Protein AF-E9G775-F1 (afdb_monomer_lite)

Organism: Daphnia pulex (NCBI:txid6669)

Foldseek 3Di:
DDPVVVVVVVVVVVVVVVVCVVVDDDPVVCCVVVVDPPDDPVVVVVVVVVVVVVVVVCVVVPDDPVVCVVVVNDDPDDPVVVVVVVVVVVVVVVVCVVPDDDPVVCVVVVVDVDDPDDPDDDDPPDPPVPDDVVVVDDPVNVVVVLVVVQCCLVPVDDDDPVCNVVDDGDD

Radius of gyration: 47.71 Å; chains: 1; bounding box: 122×57×95 Å

Structure (mmCIF, N/CA/C/O backbone):
data_AF-E9G775-F1
#
_entry.id   AF-E9G775-F1
#
loop_
_atom_site.group_PDB
_atom_site.id
_atom_site.type_symbol
_atom_site.label_atom_id
_atom_site.label_alt_id
_atom_site.label_comp_id
_atom_site.label_asym_id
_atom_site.label_entity_id
_atom_site.label_seq_id
_atom_site.pdbx_PDB_ins_code
_atom_site.Cartn_x
_atom_site.Cartn_y
_atom_site.Cartn_z
_atom_site.occupancy
_atom_site.B_iso_or_equiv
_atom_site.auth_seq_id
_atom_site.auth_comp_id
_atom_site.auth_asym_id
_atom_site.auth_atom_id
_atom_site.pdbx_PDB_model_num
ATOM 1 N N . MET A 1 1 ? 60.531 -16.502 -46.408 1.00 59.44 1 MET A N 1
ATOM 2 C CA . MET A 1 1 ? 59.309 -17.285 -46.110 1.00 59.44 1 MET A CA 1
ATOM 3 C C . MET A 1 1 ? 59.055 -18.210 -47.283 1.00 59.44 1 MET A C 1
ATOM 5 O O . MET A 1 1 ? 58.922 -17.684 -48.384 1.00 59.44 1 MET A O 1
ATOM 9 N N . SER A 1 2 ? 59.052 -19.533 -47.082 1.00 81.50 2 SER A N 1
ATOM 10 C CA . SER A 1 2 ? 58.754 -20.480 -48.166 1.00 81.50 2 SER A CA 1
ATOM 11 C C . SER A 1 2 ? 57.322 -20.278 -48.679 1.00 81.50 2 SER A C 1
ATOM 13 O O . SER A 1 2 ? 56.457 -19.768 -47.958 1.00 81.50 2 SER A O 1
ATOM 15 N N . GLU A 1 3 ? 57.071 -20.645 -49.935 1.00 81.38 3 GLU A N 1
ATOM 16 C CA . GLU A 1 3 ? 55.724 -20.639 -50.526 1.00 81.38 3 GLU A CA 1
ATOM 17 C C . GLU A 1 3 ? 54.723 -21.440 -49.681 1.00 81.38 3 GLU A C 1
ATOM 19 O O . GLU A 1 3 ? 53.604 -20.987 -49.447 1.00 81.38 3 GLU A O 1
ATOM 24 N N . GLU A 1 4 ? 55.160 -22.566 -49.122 1.00 81.88 4 GLU A N 1
ATOM 25 C CA . GLU A 1 4 ? 54.358 -23.415 -48.237 1.00 81.88 4 GLU A CA 1
ATOM 26 C C . GLU A 1 4 ? 53.947 -22.694 -46.948 1.00 81.88 4 GLU A C 1
ATOM 28 O O . GLU A 1 4 ? 52.790 -22.766 -46.534 1.00 81.88 4 GLU A O 1
ATOM 33 N N . ALA A 1 5 ? 54.852 -21.917 -46.341 1.00 86.06 5 ALA A N 1
ATOM 34 C CA . ALA A 1 5 ? 54.531 -21.118 -45.159 1.00 86.06 5 ALA A CA 1
ATOM 35 C C . ALA A 1 5 ? 53.505 -20.014 -45.476 1.00 86.06 5 ALA A C 1
ATOM 37 O O . ALA A 1 5 ? 52.626 -19.718 -44.663 1.00 86.06 5 ALA A O 1
ATOM 38 N N . ARG A 1 6 ? 53.575 -19.418 -46.675 1.00 87.06 6 ARG A N 1
ATOM 39 C CA . ARG A 1 6 ? 52.584 -18.434 -47.147 1.00 87.06 6 ARG A CA 1
ATOM 40 C C . ARG A 1 6 ? 51.222 -19.077 -47.409 1.00 87.06 6 ARG A C 1
ATOM 42 O O . ARG A 1 6 ? 50.198 -18.473 -47.084 1.00 87.06 6 ARG A O 1
ATOM 49 N N . LEU A 1 7 ? 51.204 -20.284 -47.970 1.00 87.69 7 LEU A N 1
ATOM 50 C CA . LEU A 1 7 ? 49.985 -21.045 -48.232 1.00 87.69 7 LEU A CA 1
ATOM 51 C C . LEU A 1 7 ? 49.311 -21.489 -46.927 1.00 87.69 7 LEU A C 1
ATOM 53 O O . LEU A 1 7 ? 48.121 -21.240 -46.743 1.00 87.69 7 LEU A O 1
ATOM 57 N N . SER A 1 8 ? 50.079 -22.043 -45.987 1.00 89.00 8 SER A N 1
ATOM 58 C CA . SER A 1 8 ? 49.600 -22.438 -44.657 1.00 89.00 8 SER A CA 1
ATOM 59 C C . SER A 1 8 ? 49.006 -21.252 -43.886 1.00 89.00 8 SER A C 1
ATOM 61 O O . SER A 1 8 ? 47.880 -21.326 -43.396 1.00 89.00 8 SER A O 1
ATOM 63 N N . ALA A 1 9 ? 49.678 -20.094 -43.887 1.00 91.06 9 ALA A N 1
ATOM 64 C CA . ALA A 1 9 ? 49.147 -18.878 -43.267 1.00 91.06 9 ALA A CA 1
ATOM 65 C C . ALA A 1 9 ? 47.839 -18.388 -43.920 1.00 91.06 9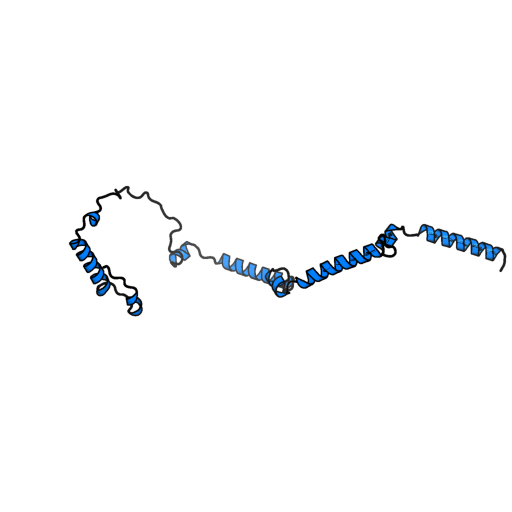 ALA A C 1
ATOM 67 O O . ALA A 1 9 ? 46.960 -17.849 -43.241 1.00 91.06 9 ALA A O 1
ATOM 68 N N . ARG A 1 10 ? 47.689 -18.567 -45.239 1.00 90.94 10 ARG A N 1
ATOM 69 C CA . ARG A 1 10 ? 46.459 -18.220 -45.965 1.00 90.94 10 ARG A CA 1
ATOM 70 C C . ARG A 1 10 ? 45.306 -19.153 -45.589 1.00 90.94 10 ARG A C 1
ATOM 72 O O . ARG A 1 10 ? 44.194 -18.666 -45.392 1.00 90.94 10 ARG A O 1
ATOM 79 N N . ILE A 1 11 ? 45.573 -20.451 -45.460 1.00 91.31 11 ILE A N 1
ATOM 80 C CA . ILE A 1 11 ? 44.590 -21.456 -45.033 1.00 91.31 11 ILE A CA 1
ATOM 81 C C . ILE A 1 11 ? 44.164 -21.192 -43.585 1.00 91.31 11 ILE A C 1
ATOM 83 O O . ILE A 1 11 ? 42.983 -20.977 -43.338 1.00 91.31 11 ILE A O 1
ATOM 87 N N . ALA A 1 12 ? 45.113 -21.028 -42.658 1.00 93.25 12 ALA A N 1
ATOM 88 C CA . ALA A 1 12 ? 44.819 -20.720 -41.256 1.00 93.25 12 ALA A CA 1
ATOM 89 C C . ALA A 1 12 ? 43.983 -19.435 -41.090 1.00 93.25 12 ALA A C 1
ATOM 91 O O . ALA A 1 12 ? 43.072 -19.368 -40.262 1.00 93.25 12 ALA A O 1
ATOM 92 N N . ARG A 1 13 ? 44.246 -18.405 -41.909 1.00 94.06 13 ARG A N 1
ATOM 93 C CA . ARG A 1 13 ? 43.429 -17.181 -41.933 1.00 94.06 13 ARG A CA 1
ATOM 94 C C . ARG A 1 13 ? 42.002 -17.456 -42.413 1.00 94.06 13 ARG A C 1
ATOM 96 O O . ARG A 1 13 ? 41.064 -16.899 -41.843 1.00 94.06 13 ARG A O 1
ATOM 103 N N . LYS A 1 14 ? 41.838 -18.280 -43.451 1.00 96.19 14 LYS A N 1
ATOM 104 C CA . LYS A 1 14 ? 40.529 -18.664 -43.995 1.00 96.19 14 LYS A CA 1
ATOM 105 C C . LYS A 1 14 ? 39.721 -19.460 -42.968 1.00 96.19 14 LYS A C 1
ATOM 107 O O . LYS A 1 14 ? 38.558 -19.133 -42.749 1.00 96.19 14 LYS A O 1
ATOM 112 N N . ASP A 1 15 ? 40.352 -20.411 -42.291 1.00 94.88 15 ASP A N 1
ATOM 113 C CA . ASP A 1 15 ? 39.706 -21.256 -41.283 1.00 94.88 15 ASP A CA 1
ATOM 114 C C . ASP A 1 15 ? 39.311 -20.447 -40.038 1.00 94.88 15 ASP A C 1
ATOM 116 O O . ASP A 1 15 ? 38.184 -20.548 -39.552 1.00 94.88 15 ASP A O 1
ATOM 120 N N . SER A 1 16 ? 40.188 -19.546 -39.572 1.00 95.50 16 SER A N 1
ATOM 121 C CA . SER A 1 16 ? 39.872 -18.625 -38.470 1.00 95.50 16 SER A CA 1
ATOM 122 C C . SER A 1 16 ? 38.707 -17.689 -38.807 1.00 95.50 16 SER A C 1
ATOM 124 O O . SER A 1 16 ? 37.843 -17.437 -37.963 1.00 95.50 16 SER A O 1
ATOM 126 N N . LEU A 1 17 ? 38.656 -17.176 -40.041 1.00 96.00 17 LEU A N 1
ATOM 127 C CA . LEU A 1 17 ? 37.545 -16.344 -40.497 1.00 96.00 17 LEU A CA 1
ATOM 128 C C . LEU A 1 17 ? 36.238 -17.144 -40.563 1.00 96.00 17 LEU A C 1
ATOM 130 O O . LEU A 1 17 ? 35.211 -16.648 -40.105 1.00 96.00 17 LEU A O 1
ATOM 134 N N . ALA A 1 18 ? 36.274 -18.374 -41.083 1.00 96.50 18 ALA A N 1
ATOM 135 C CA . ALA A 1 18 ? 35.104 -19.246 -41.159 1.00 96.50 18 ALA A CA 1
ATOM 136 C C . ALA A 1 18 ? 34.513 -19.522 -39.766 1.00 96.50 18 ALA A C 1
ATOM 138 O O . ALA A 1 18 ? 33.304 -19.384 -39.581 1.00 96.50 18 ALA A O 1
ATOM 139 N N . LEU A 1 19 ? 35.362 -19.797 -38.766 1.00 95.75 19 LEU A N 1
ATOM 140 C CA . LEU A 1 19 ? 34.930 -19.992 -37.379 1.00 95.75 19 LEU A CA 1
ATOM 141 C C . LEU A 1 19 ? 34.255 -18.738 -36.794 1.00 95.75 19 LEU A C 1
ATOM 143 O O . LEU A 1 19 ? 33.208 -18.834 -36.158 1.00 95.75 19 LEU A O 1
ATOM 147 N N . LYS A 1 20 ? 34.818 -17.546 -37.040 1.00 96.06 20 LYS A N 1
ATOM 148 C CA . LYS A 1 20 ? 34.241 -16.271 -36.568 1.00 96.06 20 LYS A CA 1
ATOM 149 C C . LYS A 1 20 ? 32.908 -15.937 -37.232 1.00 96.06 20 LYS A C 1
ATOM 151 O O . LYS A 1 20 ? 32.051 -15.338 -36.593 1.00 96.06 20 LYS A O 1
ATOM 156 N N . LEU A 1 21 ? 32.738 -16.296 -38.503 1.00 95.19 21 LEU A N 1
ATOM 157 C CA . LEU A 1 21 ? 31.477 -16.102 -39.215 1.00 95.19 21 LEU A CA 1
ATOM 158 C C . LEU A 1 21 ? 30.406 -17.093 -38.751 1.00 95.19 21 LEU A C 1
ATOM 160 O O . LEU A 1 21 ? 29.253 -16.696 -38.628 1.00 95.19 21 LEU A O 1
ATOM 164 N N . ALA A 1 22 ? 30.785 -18.338 -38.447 1.00 94.94 22 ALA A N 1
ATOM 165 C CA . ALA A 1 22 ? 29.876 -19.341 -37.892 1.00 94.94 22 ALA A CA 1
ATOM 166 C C . ALA A 1 22 ? 29.357 -18.955 -36.497 1.00 94.94 22 ALA A C 1
ATOM 168 O O . ALA A 1 22 ? 28.202 -19.208 -36.179 1.00 94.94 22 ALA A O 1
ATOM 169 N N . MET A 1 23 ? 30.197 -18.302 -35.690 1.00 94.69 23 MET A N 1
ATOM 170 C CA . MET A 1 23 ? 29.852 -17.824 -34.345 1.00 94.69 23 MET A CA 1
ATOM 171 C C . MET A 1 23 ? 29.367 -16.368 -34.328 1.00 94.69 23 MET A C 1
ATOM 173 O O . MET A 1 23 ? 29.391 -15.717 -33.284 1.00 94.69 23 MET A O 1
ATOM 177 N N . ARG A 1 24 ? 28.986 -15.809 -35.482 1.00 95.19 24 ARG A N 1
ATOM 178 C CA . ARG A 1 24 ? 28.553 -14.415 -35.571 1.00 95.19 24 ARG A CA 1
ATOM 179 C C . ARG A 1 24 ? 27.151 -14.264 -34.958 1.00 95.19 24 ARG A C 1
ATOM 181 O O . ARG A 1 24 ? 26.228 -14.891 -35.471 1.00 95.19 24 ARG A O 1
ATOM 188 N N . PRO A 1 25 ? 26.972 -13.385 -33.953 1.00 95.81 25 PRO A N 1
ATOM 189 C CA . PRO A 1 25 ? 25.655 -13.047 -33.424 1.00 95.81 25 PRO A CA 1
ATOM 190 C C . PRO A 1 25 ? 24.735 -12.499 -34.510 1.00 95.81 25 PRO A C 1
ATOM 192 O O . PRO A 1 25 ? 25.187 -11.780 -35.416 1.00 95.81 25 PRO A O 1
ATOM 195 N N . ASP A 1 26 ? 23.446 -12.795 -34.402 1.00 95.44 26 ASP A N 1
ATOM 196 C CA . ASP A 1 26 ? 22.470 -12.205 -35.304 1.00 95.44 26 ASP A CA 1
ATOM 197 C C . ASP A 1 26 ? 22.274 -10.705 -34.995 1.00 95.44 26 ASP A C 1
ATOM 199 O O . ASP A 1 26 ? 22.731 -10.150 -33.989 1.00 95.44 26 ASP A O 1
ATOM 203 N N . ARG A 1 27 ? 21.627 -9.987 -35.917 1.00 94.44 27 ARG A N 1
ATOM 204 C CA . ARG A 1 27 ? 21.407 -8.545 -35.741 1.00 94.44 27 ARG A CA 1
ATOM 205 C C . ARG A 1 27 ? 20.538 -8.252 -34.511 1.00 94.44 27 ARG A C 1
ATOM 207 O O . ARG A 1 27 ? 20.700 -7.192 -33.911 1.00 94.44 27 ARG A O 1
ATOM 214 N N . GLN A 1 28 ? 19.617 -9.149 -34.176 1.00 95.12 28 GLN A N 1
ATOM 215 C CA . GLN A 1 28 ? 18.659 -8.956 -33.096 1.00 95.12 28 GLN A CA 1
ATOM 216 C C . GLN A 1 28 ? 19.342 -9.082 -31.728 1.00 95.12 28 GLN A C 1
ATOM 218 O O . GLN A 1 28 ? 19.205 -8.193 -30.895 1.00 95.12 28 GLN A O 1
ATOM 223 N N . GLU A 1 29 ? 20.190 -10.086 -31.550 1.00 95.62 29 GLU A N 1
ATOM 224 C CA . GLU A 1 29 ? 21.036 -10.331 -30.384 1.00 95.62 29 GLU A CA 1
ATOM 225 C C . GLU A 1 29 ? 21.994 -9.157 -30.140 1.00 95.62 29 GLU A C 1
ATOM 227 O O . GLU A 1 29 ? 22.212 -8.738 -29.003 1.00 95.62 29 GLU A O 1
ATOM 232 N N . LEU A 1 30 ? 22.536 -8.554 -31.205 1.00 96.31 30 LEU A N 1
ATOM 233 C CA . LEU A 1 30 ? 23.339 -7.333 -31.084 1.00 96.31 30 LEU A CA 1
ATOM 234 C C . LEU A 1 30 ? 22.515 -6.116 -30.635 1.00 96.31 30 LEU A C 1
ATOM 236 O O . LEU A 1 30 ? 23.064 -5.242 -29.961 1.00 96.31 30 LEU A O 1
ATOM 240 N N . ILE A 1 31 ? 21.228 -6.040 -30.991 1.00 95.50 31 ILE A N 1
ATOM 241 C CA . ILE A 1 31 ? 20.317 -4.989 -30.511 1.00 95.50 31 ILE A CA 1
ATOM 242 C C . ILE A 1 31 ? 19.952 -5.209 -29.047 1.00 95.50 31 ILE A C 1
ATOM 244 O O . ILE A 1 31 ? 19.994 -4.268 -28.259 1.00 95.50 31 ILE A O 1
ATOM 248 N N . GLU A 1 32 ? 19.647 -6.444 -28.665 1.00 94.94 32 GLU A N 1
ATOM 249 C CA . GLU A 1 32 ? 19.325 -6.817 -27.285 1.00 94.94 32 GLU A CA 1
ATOM 250 C C . GLU A 1 32 ? 20.507 -6.581 -26.342 1.00 94.94 32 GLU A C 1
ATOM 252 O O . GLU A 1 32 ? 20.330 -6.107 -25.221 1.00 94.94 32 GLU A O 1
ATOM 257 N N . ARG A 1 33 ? 21.732 -6.811 -26.825 1.00 96.25 33 ARG A N 1
ATOM 258 C CA . ARG A 1 33 ? 22.970 -6.458 -26.115 1.00 96.25 33 ARG A CA 1
ATOM 259 C C . ARG A 1 33 ? 23.296 -4.961 -26.128 1.00 96.25 33 ARG A C 1
ATOM 261 O O . ARG A 1 33 ? 24.291 -4.563 -25.530 1.00 96.25 33 ARG A O 1
ATOM 268 N N . GLY A 1 34 ? 22.514 -4.135 -26.823 1.00 92.69 34 GLY A N 1
ATOM 269 C CA . GLY A 1 34 ? 22.725 -2.688 -26.923 1.00 92.69 34 GLY A CA 1
ATOM 270 C C . GLY A 1 34 ? 23.931 -2.267 -27.772 1.00 92.69 34 GLY A C 1
ATOM 271 O O . GLY A 1 34 ? 24.351 -1.113 -27.705 1.00 92.69 34 GLY A O 1
ATOM 272 N N . ILE A 1 35 ? 24.499 -3.176 -28.572 1.00 95.12 35 ILE A N 1
ATOM 273 C CA . ILE A 1 35 ? 25.621 -2.889 -29.481 1.00 95.12 35 ILE A CA 1
ATOM 274 C C . ILE A 1 35 ? 25.104 -2.168 -30.730 1.00 95.12 35 ILE A C 1
ATOM 276 O O . ILE A 1 35 ? 25.695 -1.191 -31.189 1.00 95.12 35 ILE A O 1
ATOM 280 N N . LEU A 1 36 ? 23.980 -2.638 -31.273 1.00 93.62 36 LEU A N 1
ATOM 281 C CA . LEU A 1 36 ? 23.271 -1.988 -32.371 1.00 93.62 36 LEU A CA 1
ATOM 282 C C . LEU A 1 36 ? 21.985 -1.347 -31.851 1.00 93.62 36 LEU A C 1
ATOM 284 O O . LEU A 1 36 ? 21.335 -1.860 -30.951 1.00 93.62 36 LEU A O 1
ATOM 288 N N . HIS A 1 37 ? 21.588 -0.227 -32.444 1.00 92.06 37 HIS A N 1
ATOM 289 C CA . HIS A 1 37 ? 20.318 0.417 -32.124 1.00 92.06 37 HIS A CA 1
ATOM 290 C C . HIS A 1 37 ? 19.373 0.254 -33.309 1.00 92.06 37 HIS A C 1
ATOM 292 O O . HIS A 1 37 ? 19.742 0.540 -34.446 1.00 92.06 37 HIS A O 1
ATOM 298 N N . ALA A 1 38 ? 18.156 -0.226 -33.048 1.00 91.19 38 ALA A N 1
ATOM 299 C CA . ALA A 1 38 ? 17.132 -0.352 -34.085 1.00 91.19 38 ALA A CA 1
ATOM 300 C C . ALA A 1 38 ? 16.547 1.009 -34.497 1.00 91.19 38 ALA A C 1
ATOM 302 O O . ALA A 1 38 ? 16.106 1.166 -35.630 1.00 91.19 38 ALA A O 1
ATOM 303 N N . GLN A 1 39 ? 16.545 1.966 -33.567 1.00 93.00 39 GLN A N 1
ATOM 304 C CA . GLN A 1 39 ? 15.982 3.305 -33.723 1.00 93.00 39 GLN A CA 1
ATOM 305 C C . GLN A 1 39 ? 17.033 4.310 -34.184 1.00 93.00 39 GLN A C 1
ATOM 307 O O . GLN A 1 39 ? 18.224 4.181 -33.885 1.00 93.00 39 GLN A O 1
ATOM 312 N N . THR A 1 40 ? 16.564 5.362 -34.844 1.00 94.69 40 THR A N 1
ATOM 313 C CA . THR A 1 40 ? 17.402 6.503 -35.214 1.00 94.69 40 THR A CA 1
ATOM 314 C C . THR A 1 40 ? 17.837 7.298 -33.980 1.00 94.69 40 THR A C 1
ATOM 316 O O . THR A 1 40 ? 17.236 7.241 -32.905 1.00 94.69 40 THR A O 1
ATOM 319 N N . GLU A 1 41 ? 18.900 8.087 -34.119 1.00 94.25 41 GLU A N 1
ATOM 320 C CA . GLU A 1 41 ? 19.377 8.956 -33.040 1.00 94.25 41 GLU A CA 1
ATOM 321 C C . GLU A 1 41 ? 18.328 9.987 -32.603 1.00 94.25 41 GLU A C 1
ATOM 323 O O . GLU A 1 41 ? 18.131 10.195 -31.405 1.00 94.25 41 GLU A O 1
ATOM 328 N N . ARG A 1 42 ? 17.586 10.555 -33.560 1.00 96.00 42 ARG A N 1
ATOM 329 C CA . ARG A 1 42 ? 16.507 11.509 -33.285 1.00 96.00 42 ARG A CA 1
ATOM 330 C C . ARG A 1 42 ? 15.374 10.881 -32.472 1.00 96.00 42 ARG A C 1
ATOM 332 O O . ARG A 1 42 ? 14.909 11.490 -31.514 1.00 96.00 42 ARG A O 1
ATOM 339 N N . GLU A 1 43 ? 14.948 9.667 -32.816 1.00 95.81 43 GLU A N 1
ATOM 340 C CA . GLU A 1 43 ? 13.915 8.945 -32.059 1.00 95.81 43 GLU A CA 1
ATOM 341 C C . GLU A 1 43 ? 14.368 8.651 -30.629 1.00 95.81 43 GLU A C 1
ATOM 343 O O . GLU A 1 43 ? 13.605 8.872 -29.689 1.00 95.81 43 GLU A O 1
ATOM 348 N N . ARG A 1 44 ? 15.627 8.229 -30.443 1.00 95.19 44 ARG A N 1
ATOM 349 C CA . ARG A 1 44 ? 16.199 8.025 -29.103 1.00 95.19 44 ARG A CA 1
ATOM 350 C C . ARG A 1 44 ? 16.246 9.322 -28.299 1.00 95.19 44 ARG A C 1
ATOM 352 O O . ARG A 1 44 ? 15.961 9.294 -27.103 1.00 95.19 44 ARG A O 1
ATOM 359 N N . HIS A 1 45 ? 16.569 10.452 -28.931 1.00 96.25 45 HIS A N 1
ATOM 360 C CA . HIS A 1 45 ? 16.557 11.758 -28.271 1.00 96.25 45 HIS A CA 1
ATOM 361 C C . HIS A 1 45 ? 15.154 12.126 -27.779 1.00 96.25 45 HIS A C 1
ATOM 363 O O . HIS A 1 45 ? 14.974 12.414 -26.599 1.00 96.25 45 HIS A O 1
ATOM 369 N N . ILE A 1 46 ? 14.145 12.015 -28.647 1.00 97.12 46 ILE A N 1
ATOM 370 C CA . ILE A 1 46 ? 12.744 12.292 -28.296 1.00 97.12 46 ILE A CA 1
ATOM 371 C C . ILE A 1 46 ? 12.270 11.354 -27.175 1.00 97.12 46 ILE A C 1
ATOM 373 O O . ILE A 1 46 ? 11.616 11.780 -26.221 1.00 97.12 46 ILE A O 1
ATOM 377 N N . GLN A 1 47 ? 12.623 10.069 -27.236 1.00 96.56 47 GLN A N 1
ATOM 378 C CA . GLN A 1 47 ? 12.305 9.119 -26.167 1.00 96.56 47 GLN A CA 1
ATOM 379 C C . GLN A 1 47 ? 12.974 9.503 -24.848 1.00 96.56 47 GLN A C 1
ATOM 381 O O . GLN A 1 47 ? 12.337 9.478 -23.798 1.00 96.56 47 GLN A O 1
ATOM 386 N N . ARG A 1 48 ? 14.237 9.924 -24.885 1.00 97.00 48 ARG A N 1
ATOM 387 C CA . ARG A 1 48 ? 14.944 10.395 -23.695 1.00 97.00 48 ARG A 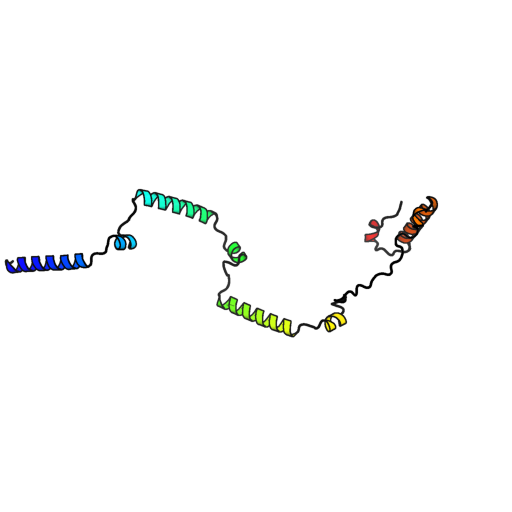CA 1
ATOM 388 C C . ARG A 1 48 ? 14.291 11.643 -23.104 1.00 97.00 48 ARG A C 1
ATOM 390 O O . ARG A 1 48 ? 14.108 11.700 -21.891 1.00 97.00 48 ARG A O 1
ATOM 397 N N . GLU A 1 49 ? 13.904 12.607 -23.933 1.00 98.00 49 GLU A N 1
ATOM 398 C CA . GLU A 1 49 ? 13.212 13.822 -23.492 1.00 98.00 49 GLU A CA 1
ATOM 399 C C . GLU A 1 49 ? 11.839 13.514 -22.892 1.00 98.00 49 GLU A C 1
ATOM 401 O O . GLU A 1 49 ? 11.511 14.003 -21.814 1.00 98.00 49 GLU A O 1
ATOM 406 N N . THR A 1 50 ? 11.050 12.652 -23.536 1.00 98.12 50 THR A N 1
ATOM 407 C CA . THR A 1 50 ? 9.720 12.254 -23.040 1.00 98.12 50 THR A CA 1
ATOM 408 C C . THR A 1 50 ? 9.808 11.487 -21.718 1.00 98.12 50 THR A C 1
ATOM 410 O O . THR A 1 50 ? 9.043 11.765 -20.788 1.00 98.12 50 THR A O 1
ATOM 413 N N . ILE A 1 51 ? 10.773 10.568 -21.585 1.00 98.19 51 ILE A N 1
ATOM 414 C CA . ILE A 1 51 ? 11.065 9.872 -20.325 1.00 98.19 51 ILE A CA 1
ATOM 415 C C . ILE A 1 51 ? 11.521 10.876 -19.261 1.00 98.19 51 ILE A C 1
ATOM 417 O O . ILE A 1 51 ? 11.033 10.818 -18.132 1.00 98.19 51 ILE A O 1
ATOM 421 N N . GLY A 1 52 ? 12.398 11.816 -19.621 1.00 98.38 52 GLY A N 1
ATOM 422 C CA . GLY A 1 52 ? 12.880 12.875 -18.736 1.00 98.38 52 GLY A CA 1
ATOM 423 C C . GLY A 1 52 ? 11.744 13.745 -18.204 1.00 98.38 52 GLY A C 1
ATOM 424 O O . GLY A 1 52 ? 11.584 13.874 -16.994 1.00 98.38 52 GLY A O 1
ATOM 425 N N . ALA A 1 53 ? 10.882 14.252 -19.085 1.00 98.06 53 ALA A N 1
ATOM 426 C CA . ALA A 1 53 ? 9.714 15.044 -18.706 1.00 98.06 53 ALA A CA 1
ATOM 427 C C . ALA A 1 53 ? 8.763 14.266 -17.779 1.00 98.06 53 ALA A C 1
ATOM 429 O O . ALA A 1 53 ? 8.297 14.790 -16.762 1.00 98.06 53 ALA A O 1
ATOM 4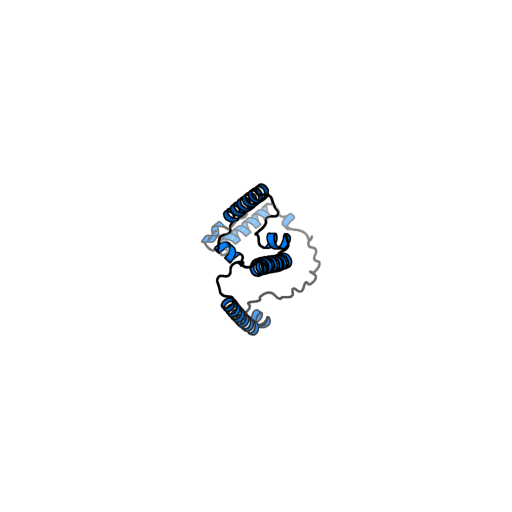30 N N . ARG A 1 54 ? 8.508 12.984 -18.082 1.00 98.38 54 ARG A N 1
ATOM 431 C CA . ARG A 1 54 ? 7.682 12.111 -17.234 1.00 98.38 54 ARG A CA 1
ATOM 432 C C . ARG A 1 54 ? 8.310 11.888 -15.859 1.00 98.38 54 ARG A C 1
ATOM 434 O O . ARG A 1 54 ? 7.586 11.877 -14.862 1.00 98.38 54 ARG A O 1
ATOM 441 N N . LEU A 1 55 ? 9.625 11.692 -15.802 1.00 98.38 55 LEU A N 1
ATOM 442 C CA . LEU A 1 55 ? 10.360 11.507 -14.556 1.00 98.38 55 LEU A CA 1
ATOM 443 C C . LEU A 1 55 ? 10.298 12.770 -13.695 1.00 98.38 55 LEU A C 1
ATOM 445 O O . LEU A 1 55 ? 9.908 12.673 -12.535 1.00 98.38 55 LEU A O 1
ATOM 449 N N . THR A 1 56 ? 10.578 13.943 -14.266 1.00 98.25 56 THR A N 1
ATOM 450 C CA . THR A 1 56 ? 10.503 15.233 -13.563 1.00 98.25 56 THR A CA 1
ATOM 451 C C . THR A 1 56 ? 9.133 15.441 -12.920 1.00 98.25 56 THR A C 1
ATOM 453 O O . THR A 1 56 ? 9.052 15.749 -11.733 1.00 98.25 56 THR A O 1
ATOM 456 N N . ARG A 1 57 ? 8.045 15.162 -13.652 1.00 98.19 57 ARG A N 1
ATOM 457 C CA . ARG A 1 57 ? 6.677 15.235 -13.113 1.00 98.19 57 ARG A CA 1
ATOM 458 C C . ARG A 1 57 ? 6.422 14.244 -11.969 1.00 98.19 57 ARG A C 1
ATOM 460 O O . ARG A 1 57 ? 5.697 14.555 -11.030 1.00 98.19 57 ARG A O 1
ATOM 467 N N . ARG A 1 58 ? 6.960 13.022 -12.046 1.00 98.25 58 ARG A N 1
ATOM 468 C CA . ARG A 1 58 ? 6.808 12.029 -10.964 1.00 98.25 58 ARG A CA 1
ATOM 469 C C . ARG A 1 58 ? 7.598 12.414 -9.721 1.00 98.25 58 ARG A C 1
ATOM 471 O O . ARG A 1 58 ? 7.118 12.183 -8.619 1.00 98.25 58 ARG A O 1
ATOM 478 N N . LEU A 1 59 ? 8.781 12.994 -9.900 1.00 97.88 59 LEU A N 1
ATOM 479 C CA . LEU A 1 59 ? 9.618 13.455 -8.799 1.00 97.88 59 LEU A CA 1
ATOM 480 C C . LEU A 1 59 ? 9.015 14.677 -8.100 1.00 97.88 59 LEU A C 1
ATOM 482 O O . LEU A 1 59 ? 9.074 14.742 -6.878 1.00 97.88 59 LEU A O 1
ATOM 486 N N . SER A 1 60 ? 8.376 15.592 -8.838 1.00 97.62 60 SER A N 1
ATOM 487 C CA . SER A 1 60 ? 7.697 16.752 -8.241 1.00 97.62 60 SER A CA 1
ATOM 488 C C . SER A 1 60 ? 6.473 16.374 -7.403 1.00 97.62 60 SER A C 1
ATOM 490 O O . SER A 1 60 ? 6.093 17.112 -6.506 1.00 97.62 60 SER A O 1
ATOM 492 N N . LEU A 1 61 ? 5.841 15.238 -7.708 1.00 97.19 61 LEU A N 1
ATOM 493 C CA . LEU A 1 61 ? 4.680 14.699 -6.989 1.00 97.19 61 LEU A CA 1
ATOM 494 C C . LEU A 1 61 ? 5.056 13.523 -6.077 1.00 97.19 61 LEU A C 1
ATOM 496 O O . LEU A 1 61 ? 4.195 12.716 -5.729 1.00 97.19 61 LEU A O 1
ATOM 500 N N . ARG A 1 62 ? 6.343 13.359 -5.756 1.00 97.50 62 ARG A N 1
ATOM 501 C CA . ARG A 1 62 ? 6.816 12.220 -4.973 1.00 97.50 62 ARG A CA 1
ATOM 502 C C . ARG A 1 62 ? 6.303 12.340 -3.526 1.00 97.50 62 ARG A C 1
ATOM 504 O O . ARG A 1 62 ? 6.665 13.315 -2.874 1.00 97.50 62 ARG A O 1
ATOM 511 N N . PRO A 1 63 ? 5.526 11.360 -3.020 1.00 97.75 63 PRO A N 1
ATOM 512 C CA . PRO A 1 63 ? 5.063 11.353 -1.633 1.00 97.75 63 PRO A CA 1
ATOM 513 C C . PRO A 1 63 ? 6.223 11.350 -0.640 1.00 97.75 63 PRO A C 1
ATOM 515 O O . PRO A 1 63 ? 7.307 10.829 -0.946 1.00 97.75 63 PRO A O 1
ATOM 518 N N . THR A 1 64 ? 5.985 11.893 0.551 1.00 97.25 64 THR A N 1
ATOM 519 C CA . THR A 1 64 ? 6.969 11.838 1.636 1.00 97.25 64 THR A CA 1
ATOM 520 C C . THR A 1 64 ? 7.055 10.427 2.217 1.00 97.25 64 THR A C 1
ATOM 522 O O . THR A 1 64 ? 6.204 9.566 1.980 1.00 97.25 64 THR A O 1
ATOM 525 N N . GLN A 1 65 ? 8.119 10.163 2.973 1.00 96.19 65 GLN A N 1
ATOM 526 C CA . GLN A 1 65 ? 8.275 8.883 3.655 1.00 96.19 65 GLN A CA 1
ATOM 527 C C . GLN A 1 65 ? 7.126 8.633 4.645 1.00 96.19 65 GLN A C 1
ATOM 529 O O . GLN A 1 65 ? 6.552 7.548 4.647 1.00 96.19 65 GLN A O 1
ATOM 534 N N . GLU A 1 66 ? 6.766 9.649 5.428 1.00 96.06 66 GLU A N 1
ATOM 535 C CA . GLU A 1 66 ? 5.712 9.578 6.445 1.00 96.06 66 GLU A CA 1
ATOM 536 C C . GLU A 1 66 ? 4.345 9.264 5.819 1.00 96.06 66 GLU A C 1
ATOM 538 O O . GLU A 1 66 ? 3.657 8.353 6.270 1.00 96.06 66 GLU A O 1
ATOM 543 N N . GLU A 1 67 ? 3.999 9.902 4.695 1.00 96.81 67 GLU A N 1
ATOM 544 C CA . GLU A 1 67 ? 2.762 9.609 3.954 1.00 96.81 67 GLU A CA 1
ATOM 545 C C . GLU A 1 67 ? 2.689 8.147 3.476 1.00 96.81 67 GLU A C 1
ATOM 547 O O . GLU A 1 67 ? 1.613 7.541 3.428 1.00 96.81 67 GLU A O 1
ATOM 552 N N . LEU A 1 68 ? 3.826 7.558 3.090 1.00 97.62 68 LEU A N 1
ATOM 553 C CA . LEU A 1 68 ? 3.891 6.151 2.688 1.00 97.62 68 LEU A CA 1
ATOM 554 C C . LEU A 1 68 ? 3.778 5.202 3.887 1.00 97.62 68 LEU A C 1
ATOM 556 O O . LEU A 1 68 ? 3.217 4.113 3.733 1.00 97.62 68 LEU A O 1
ATOM 560 N N . GLU A 1 69 ? 4.285 5.599 5.055 1.00 95.38 69 GLU A N 1
ATOM 561 C CA . GLU A 1 69 ? 4.132 4.860 6.313 1.00 95.38 69 GLU A CA 1
ATOM 562 C C . GLU A 1 69 ? 2.670 4.875 6.786 1.00 95.38 69 GLU A C 1
ATOM 564 O O . GLU A 1 69 ? 2.117 3.820 7.100 1.00 95.38 69 GLU A O 1
ATOM 569 N N . GLU A 1 70 ? 1.999 6.029 6.736 1.00 95.88 70 GLU A N 1
ATOM 570 C CA . GLU A 1 70 ? 0.573 6.172 7.074 1.00 95.88 70 GLU A CA 1
ATOM 571 C C . GLU A 1 70 ? -0.332 5.341 6.158 1.00 95.88 70 GLU A C 1
ATOM 573 O O . GLU A 1 70 ? -1.299 4.719 6.604 1.00 95.88 70 GLU A O 1
ATOM 578 N N . ARG A 1 71 ? 0.011 5.268 4.867 1.00 97.00 71 ARG A N 1
ATOM 579 C CA . ARG A 1 71 ? -0.678 4.409 3.890 1.00 97.00 71 ARG A CA 1
ATOM 580 C C . ARG A 1 71 ? -0.298 2.936 3.997 1.00 97.00 71 ARG A C 1
ATOM 582 O O . ARG A 1 71 ? -0.793 2.133 3.207 1.00 97.00 71 ARG A O 1
ATOM 589 N N . ASN A 1 72 ? 0.557 2.570 4.954 1.00 93.50 72 ASN A N 1
ATOM 590 C CA . ASN A 1 72 ? 0.998 1.201 5.204 1.00 93.50 72 ASN A CA 1
ATOM 591 C C . ASN A 1 72 ? 1.734 0.570 4.001 1.00 93.50 72 ASN A C 1
ATOM 593 O O . ASN A 1 72 ? 1.728 -0.650 3.829 1.00 93.50 72 ASN A O 1
ATOM 597 N N . ILE A 1 73 ? 2.351 1.406 3.154 1.00 95.50 73 ILE A N 1
ATOM 598 C CA . ILE A 1 73 ? 3.167 0.990 2.003 1.00 95.50 73 ILE A CA 1
ATOM 599 C C . ILE A 1 7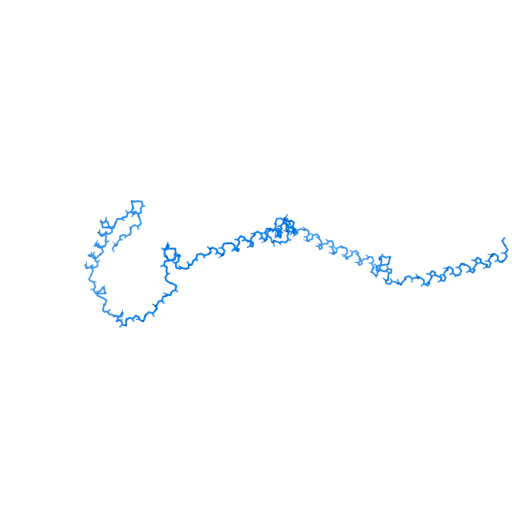3 ? 4.607 0.767 2.460 1.00 95.50 73 ILE A C 1
ATOM 601 O O . ILE A 1 73 ? 5.203 -0.264 2.151 1.00 95.50 73 ILE A O 1
ATOM 605 N N . LEU A 1 74 ? 5.162 1.730 3.198 1.00 95.12 74 LEU A N 1
ATOM 606 C CA . LEU A 1 74 ? 6.476 1.601 3.815 1.00 95.12 74 LEU A CA 1
ATOM 607 C C . LEU A 1 74 ? 6.309 1.124 5.258 1.00 95.12 74 LEU A C 1
ATOM 609 O O . LEU A 1 74 ? 5.527 1.689 6.018 1.00 95.12 74 LEU A O 1
ATOM 613 N N . LYS A 1 75 ? 7.035 0.071 5.636 1.00 92.75 75 LYS A N 1
ATOM 614 C CA . LYS A 1 75 ? 7.028 -0.458 7.004 1.00 92.75 75 LYS A CA 1
ATOM 615 C C . LYS A 1 75 ? 8.246 0.050 7.761 1.00 92.75 75 LYS A C 1
ATOM 617 O O . LYS A 1 75 ? 9.346 0.048 7.217 1.00 92.75 75 LYS A O 1
ATOM 622 N N . ARG A 1 76 ? 8.045 0.461 9.017 1.00 89.44 76 ARG A N 1
ATOM 623 C CA . ARG A 1 76 ? 9.123 0.942 9.902 1.00 89.44 76 ARG A CA 1
ATOM 624 C C . ARG A 1 76 ? 9.918 -0.203 10.526 1.00 89.44 76 ARG A C 1
ATOM 626 O O . ARG A 1 76 ? 11.085 -0.032 10.857 1.00 89.44 76 ARG A O 1
ATOM 633 N N . THR A 1 77 ? 9.271 -1.347 10.713 1.00 91.62 77 THR A N 1
ATOM 634 C CA . THR A 1 77 ? 9.803 -2.512 11.420 1.00 91.62 77 THR A CA 1
ATOM 635 C C . THR A 1 77 ? 10.238 -3.599 10.449 1.00 91.62 77 THR A C 1
ATOM 637 O O . THR A 1 77 ? 9.774 -3.681 9.308 1.00 91.62 77 THR A O 1
ATOM 640 N N . SER A 1 78 ? 11.151 -4.455 10.905 1.00 93.06 78 SER A N 1
ATOM 641 C CA . SER A 1 78 ? 11.573 -5.613 10.123 1.00 93.06 78 SER A CA 1
ATOM 642 C C . SER A 1 78 ? 10.438 -6.647 10.009 1.00 93.06 78 SER A C 1
ATOM 644 O O . SER A 1 78 ? 9.610 -6.767 10.918 1.00 93.06 78 SER A O 1
ATOM 646 N N . PRO A 1 79 ? 10.414 -7.481 8.950 1.00 92.56 79 PRO A N 1
ATOM 647 C CA . PRO A 1 79 ? 9.404 -8.535 8.811 1.00 92.56 79 PRO A CA 1
ATOM 648 C C . PRO A 1 79 ? 9.362 -9.516 9.997 1.00 92.56 79 PRO A C 1
ATOM 650 O O . PRO A 1 79 ? 8.313 -10.081 10.311 1.00 92.56 79 PRO A O 1
ATOM 653 N N . ALA A 1 80 ? 10.499 -9.723 10.670 1.00 93.56 80 ALA A N 1
ATOM 654 C CA . ALA A 1 80 ? 10.589 -10.574 11.854 1.00 93.56 80 ALA A CA 1
ATOM 655 C C . ALA A 1 80 ? 9.884 -9.949 13.070 1.00 93.56 80 ALA A C 1
ATOM 657 O O . ALA A 1 80 ? 9.148 -10.639 13.779 1.00 93.56 80 ALA A O 1
ATOM 658 N N . GLU A 1 81 ? 10.061 -8.645 13.288 1.00 93.75 81 GLU A N 1
ATOM 659 C CA . GLU A 1 81 ? 9.395 -7.906 14.365 1.00 93.75 81 GLU A CA 1
ATOM 660 C C . GLU A 1 81 ? 7.887 -7.801 14.129 1.00 93.75 81 GLU A C 1
ATOM 662 O O . GLU A 1 81 ? 7.121 -8.054 15.057 1.00 93.75 81 GLU A O 1
ATOM 667 N N . GLU A 1 82 ? 7.443 -7.531 12.893 1.00 92.44 82 GLU A N 1
ATOM 668 C CA . GLU A 1 82 ? 6.009 -7.526 12.553 1.00 92.44 82 GLU A CA 1
ATOM 669 C C . GLU A 1 82 ? 5.352 -8.877 12.875 1.00 92.44 82 GLU A C 1
ATOM 671 O O . GLU A 1 82 ? 4.238 -8.934 13.406 1.00 92.44 82 GLU A O 1
ATOM 676 N N . LYS A 1 83 ? 6.042 -9.988 12.580 1.00 94.25 83 LYS A N 1
ATOM 677 C CA . LYS A 1 83 ? 5.542 -11.331 12.892 1.00 94.25 83 LYS A CA 1
ATOM 678 C C . LYS A 1 83 ? 5.420 -11.542 14.400 1.00 94.25 83 LYS A C 1
ATOM 680 O O . LYS A 1 83 ? 4.380 -12.020 14.854 1.00 94.25 83 LYS A O 1
ATOM 685 N N . LYS A 1 84 ? 6.441 -11.151 15.165 1.00 95.62 84 LYS A N 1
ATOM 686 C CA . LYS A 1 84 ? 6.438 -11.254 16.629 1.00 95.62 84 LYS A CA 1
ATOM 687 C C . LYS A 1 84 ? 5.305 -10.429 17.243 1.00 95.62 84 LYS A C 1
ATOM 689 O O . LYS A 1 84 ? 4.524 -10.958 18.026 1.00 95.62 84 L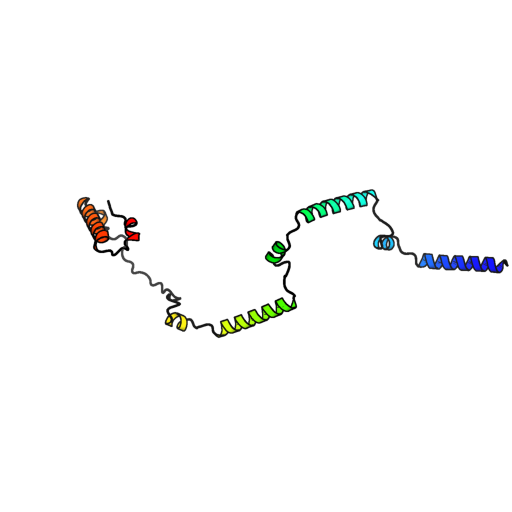YS A O 1
ATOM 694 N N . GLU A 1 85 ? 5.145 -9.176 16.823 1.00 95.38 85 GLU A N 1
ATOM 695 C CA . GLU A 1 85 ? 4.070 -8.303 17.309 1.00 95.38 85 GLU A CA 1
ATOM 696 C C . GLU A 1 85 ? 2.684 -8.879 16.968 1.00 95.38 85 GLU A C 1
ATOM 698 O O . GLU A 1 85 ? 1.750 -8.837 17.773 1.00 95.38 85 GLU A O 1
ATOM 703 N N . ARG A 1 86 ? 2.535 -9.476 15.780 1.00 95.94 86 ARG A N 1
ATOM 704 C CA . ARG A 1 86 ? 1.295 -10.146 15.376 1.00 95.94 86 ARG A CA 1
ATOM 705 C C . ARG A 1 86 ? 0.994 -11.367 16.242 1.00 95.94 86 ARG A C 1
ATOM 707 O O . ARG A 1 86 ? -0.166 -11.576 16.603 1.00 95.94 86 ARG A O 1
ATOM 714 N N . GLU A 1 87 ? 2.004 -12.164 16.574 1.00 96.88 87 GLU A N 1
ATOM 715 C CA . GLU A 1 87 ? 1.867 -13.312 17.472 1.00 96.88 87 GLU A CA 1
ATOM 716 C C . GLU A 1 87 ? 1.505 -12.868 18.896 1.00 96.88 87 GLU A C 1
ATOM 718 O O . GLU A 1 87 ? 0.556 -13.398 19.473 1.00 96.88 87 GLU A O 1
ATOM 723 N N . GLU A 1 88 ? 2.149 -11.831 19.428 1.00 97.19 88 GLU A N 1
ATOM 724 C CA . GLU A 1 88 ? 1.832 -11.252 20.741 1.00 97.19 88 GLU A CA 1
ATOM 725 C C . GLU A 1 88 ? 0.400 -10.696 20.803 1.00 97.19 88 GLU A C 1
ATOM 727 O O . GLU A 1 88 ? -0.344 -10.967 21.756 1.00 97.19 88 GLU A O 1
ATOM 732 N N . LYS A 1 89 ? -0.038 -9.977 19.758 1.00 97.44 89 LYS A N 1
ATOM 733 C CA . LYS A 1 89 ? -1.427 -9.505 19.619 1.00 97.44 89 LYS A CA 1
ATOM 734 C C . LYS A 1 89 ? -2.407 -10.672 19.569 1.00 97.44 89 LYS A C 1
ATOM 736 O O . LYS A 1 89 ? -3.439 -10.626 20.240 1.00 97.44 89 LYS A O 1
ATOM 741 N N . LYS A 1 90 ? -2.080 -11.737 18.830 1.00 98.12 90 LYS A N 1
ATOM 742 C CA . LYS A 1 90 ? -2.901 -12.954 18.747 1.00 98.12 90 LYS A CA 1
ATOM 743 C C . LYS A 1 90 ? -3.036 -13.631 20.112 1.00 98.12 90 LYS A C 1
ATOM 745 O O . LYS A 1 90 ? -4.155 -13.947 20.511 1.00 98.12 90 LYS A O 1
ATOM 750 N N . MET A 1 91 ? -1.936 -13.803 20.844 1.00 97.75 91 MET A N 1
ATOM 751 C CA . MET A 1 91 ? -1.953 -14.413 22.179 1.00 97.75 91 MET A CA 1
ATOM 752 C C . MET A 1 91 ? -2.733 -13.562 23.182 1.00 97.75 91 MET A C 1
ATOM 754 O O . MET A 1 91 ? -3.560 -14.075 23.936 1.00 97.75 91 MET A O 1
ATOM 758 N N . THR A 1 92 ? -2.540 -12.242 23.145 1.00 97.44 92 THR A N 1
ATOM 759 C CA . THR A 1 92 ? -3.279 -11.305 23.998 1.00 97.44 92 THR A CA 1
ATOM 760 C C . THR A 1 92 ? -4.778 -11.352 23.717 1.00 97.44 92 THR A C 1
ATOM 762 O O . THR A 1 92 ? -5.573 -11.387 24.658 1.00 97.44 92 THR A O 1
ATOM 765 N N . LEU A 1 93 ? -5.173 -11.369 22.441 1.00 98.12 93 LEU A N 1
ATOM 766 C CA . LEU A 1 93 ? -6.571 -11.475 22.036 1.00 98.12 93 LEU A CA 1
ATOM 767 C C . LEU A 1 93 ? -7.181 -12.799 22.495 1.00 98.12 93 LEU A C 1
ATOM 769 O O . LEU A 1 93 ? -8.248 -12.787 23.101 1.00 98.12 93 LEU A O 1
ATOM 773 N N . PHE A 1 94 ? -6.491 -13.919 22.264 1.00 97.75 94 PHE A N 1
ATOM 774 C CA . PHE A 1 94 ? -6.951 -15.239 22.689 1.00 97.75 94 PHE A CA 1
ATOM 775 C C . PHE A 1 94 ? -7.211 -15.280 24.200 1.00 97.75 94 PHE A C 1
ATOM 777 O O . PHE A 1 94 ? -8.295 -15.670 24.627 1.00 97.75 94 PHE A O 1
ATOM 784 N N . ARG A 1 95 ? -6.277 -14.755 25.004 1.00 97.25 95 ARG A N 1
ATOM 785 C CA . ARG A 1 95 ? -6.449 -14.616 26.458 1.00 97.25 95 ARG A CA 1
ATOM 786 C C . ARG A 1 95 ? -7.630 -13.712 26.826 1.00 97.25 95 ARG A C 1
ATOM 788 O O . ARG A 1 95 ? -8.387 -14.029 27.732 1.00 97.25 95 ARG A O 1
ATOM 795 N N . LYS A 1 96 ? -7.820 -12.571 26.155 1.00 97.31 96 LYS A N 1
ATOM 796 C CA . LYS A 1 96 ? -8.962 -11.681 26.447 1.00 97.31 96 LYS A CA 1
ATOM 797 C C . LYS A 1 96 ? -10.306 -12.329 26.115 1.00 97.31 96 LYS A C 1
ATOM 799 O O . LYS A 1 96 ? -11.278 -12.091 26.822 1.00 97.31 96 LYS A O 1
ATOM 804 N N . LEU A 1 97 ? -10.357 -13.134 25.058 1.00 96.38 97 LEU A N 1
ATOM 805 C CA . LEU A 1 97 ? -11.565 -13.852 24.662 1.00 96.38 97 LEU A CA 1
ATOM 806 C C . LEU A 1 97 ? -11.861 -15.043 25.579 1.00 96.38 97 LEU A C 1
ATOM 808 O O . LEU A 1 97 ? -13.032 -15.309 25.827 1.00 96.38 97 LEU A O 1
ATOM 812 N N . SER A 1 98 ? -10.840 -15.719 26.120 1.00 95.94 98 SER A N 1
ATOM 813 C CA . SER A 1 98 ? -11.046 -16.835 27.055 1.00 95.94 98 SER A CA 1
ATOM 814 C C . SER A 1 98 ? -11.653 -16.389 28.386 1.00 95.94 98 SER A C 1
ATOM 816 O O . SER A 1 98 ? -12.421 -17.131 28.982 1.00 95.94 98 SER A O 1
ATOM 818 N N . PHE A 1 99 ? -11.341 -15.171 28.839 1.00 95.00 99 PHE A N 1
ATOM 819 C CA . PHE A 1 99 ? -11.920 -14.566 30.047 1.00 95.00 99 PHE A CA 1
ATOM 820 C C . PHE A 1 99 ? -13.076 -13.608 29.733 1.00 95.00 99 PHE A C 1
ATOM 822 O O . PHE A 1 99 ? -13.325 -12.655 30.475 1.00 95.00 99 PHE A O 1
ATOM 829 N N . ARG A 1 100 ? -13.768 -13.809 28.607 1.00 95.44 100 ARG A N 1
ATOM 830 C CA . ARG A 1 100 ? -14.921 -12.985 28.249 1.00 95.44 100 ARG A CA 1
ATOM 831 C C . ARG A 1 100 ? -16.096 -13.326 29.183 1.00 95.44 100 ARG A C 1
ATOM 833 O O . ARG A 1 100 ? -16.528 -14.476 29.168 1.00 95.44 100 ARG A O 1
ATOM 840 N N . PRO A 1 101 ? -16.628 -12.357 29.953 1.00 94.44 101 PRO A N 1
ATOM 841 C CA . PRO A 1 101 ? -17.732 -12.604 30.876 1.00 94.44 101 PRO A CA 1
ATOM 842 C C . PRO A 1 101 ? -19.005 -13.001 30.131 1.00 94.44 101 PRO A C 1
ATOM 844 O O . PRO A 1 101 ? -19.223 -12.605 28.977 1.00 94.44 101 PRO A O 1
ATOM 847 N N . THR A 1 102 ? -19.858 -13.763 30.807 1.00 91.75 102 THR A N 1
ATOM 848 C CA . THR A 1 102 ? -21.165 -14.151 30.270 1.00 91.75 102 THR A CA 1
ATOM 849 C C . THR A 1 102 ? -22.143 -12.972 30.295 1.00 91.75 102 THR A C 1
ATOM 851 O O . THR A 1 102 ? -21.964 -11.985 31.013 1.00 91.75 102 THR A O 1
ATOM 854 N N . VAL A 1 103 ? -23.208 -13.051 29.495 1.00 88.44 103 VAL A N 1
ATOM 855 C CA . VAL A 1 103 ? -24.257 -12.014 29.483 1.00 88.44 103 VAL A CA 1
ATOM 856 C C . VAL A 1 103 ? -24.936 -11.914 30.851 1.00 88.44 103 VAL A C 1
ATOM 858 O O . VAL A 1 103 ? -25.223 -10.812 31.316 1.00 88.44 103 VAL A O 1
ATOM 861 N N . GLU A 1 104 ? -25.144 -13.048 31.518 1.00 89.56 104 GLU A N 1
ATOM 862 C CA . GLU A 1 104 ? -25.729 -13.118 32.858 1.00 89.56 104 GLU A CA 1
ATOM 863 C C . GLU A 1 104 ? -24.869 -12.383 33.891 1.00 89.56 104 GLU A C 1
ATOM 865 O O . GLU A 1 104 ? -25.385 -11.543 34.629 1.00 89.56 104 GLU A O 1
ATOM 870 N N . GLU A 1 105 ? -23.549 -12.595 33.883 1.00 92.12 105 GLU A N 1
ATOM 871 C CA . GLU A 1 105 ? -22.609 -11.863 34.742 1.00 92.12 105 GLU A CA 1
ATOM 872 C C . GLU A 1 105 ? -22.656 -10.349 34.494 1.00 92.12 105 GLU A C 1
ATOM 874 O O . GLU A 1 105 ? -22.639 -9.551 35.434 1.00 92.12 105 GLU A O 1
ATOM 879 N N . LEU A 1 106 ? -22.739 -9.927 33.229 1.00 92.31 106 LEU A N 1
ATOM 880 C CA . LEU A 1 106 ? -22.834 -8.511 32.871 1.00 92.31 106 LEU A CA 1
ATOM 881 C C . LEU A 1 106 ? -24.166 -7.882 33.312 1.00 92.31 106 LEU A C 1
ATOM 883 O O . LEU A 1 106 ? -24.171 -6.716 33.722 1.00 92.31 106 LEU A O 1
ATOM 887 N N . LYS A 1 107 ? -25.275 -8.632 33.272 1.00 86.62 107 LYS A N 1
ATOM 888 C CA . LYS A 1 107 ? -26.585 -8.207 33.800 1.00 86.62 107 LYS A CA 1
ATOM 889 C C . LYS A 1 107 ? -26.579 -8.126 35.327 1.00 86.62 107 LYS A C 1
ATOM 891 O O . LYS A 1 107 ? -27.016 -7.117 35.877 1.00 86.62 107 LYS A O 1
ATOM 896 N N . ALA A 1 108 ? -26.005 -9.118 36.013 1.00 91.69 108 ALA A N 1
ATOM 897 C CA . ALA A 1 108 ? -25.856 -9.118 37.471 1.00 91.69 108 ALA A CA 1
ATOM 898 C C . ALA A 1 108 ? -25.029 -7.916 37.958 1.00 91.69 108 ALA A C 1
ATOM 900 O O . ALA A 1 108 ? -25.374 -7.259 38.940 1.00 91.69 108 ALA A O 1
ATOM 901 N N . ARG A 1 109 ? -23.979 -7.558 37.209 1.00 93.62 109 ARG A N 1
ATOM 902 C CA . ARG A 1 109 ? -23.158 -6.360 37.451 1.00 93.62 109 ARG A CA 1
ATOM 903 C C . ARG A 1 109 ? -23.817 -5.051 36.998 1.00 93.62 109 ARG A C 1
ATOM 905 O O . ARG A 1 109 ? -23.193 -4.000 37.122 1.00 93.62 109 ARG A O 1
ATOM 912 N N . LYS A 1 110 ? -25.047 -5.094 36.471 1.00 89.50 110 LYS A N 1
ATOM 913 C CA . LYS A 1 110 ? -25.803 -3.949 35.930 1.00 89.50 110 LYS A CA 1
ATOM 914 C C . LYS A 1 110 ? -25.051 -3.171 34.835 1.00 89.50 110 LYS A C 1
ATOM 916 O O . LYS A 1 110 ? -25.300 -1.982 34.642 1.00 89.50 110 LYS A O 1
ATOM 921 N N . ILE A 1 111 ? -24.145 -3.837 34.112 1.00 88.19 111 ILE A N 1
ATOM 922 C CA . ILE A 1 111 ? -23.430 -3.278 32.952 1.00 88.19 111 ILE A CA 1
ATOM 923 C C . ILE A 1 111 ? -24.356 -3.302 31.735 1.00 88.19 111 ILE A C 1
ATOM 925 O O . ILE A 1 111 ? -24.523 -2.291 31.055 1.00 88.19 111 ILE A O 1
ATOM 929 N N . ILE A 1 112 ? -25.011 -4.442 31.498 1.00 85.44 112 ILE A N 1
ATOM 930 C CA . ILE A 1 112 ? -26.107 -4.552 30.534 1.00 85.44 112 ILE A CA 1
ATOM 931 C C . ILE A 1 112 ? -27.404 -4.309 31.300 1.00 85.44 112 ILE A C 1
ATOM 933 O O . ILE A 1 112 ? -27.745 -5.061 32.210 1.00 85.44 112 ILE A O 1
ATOM 937 N N . ARG A 1 113 ? -28.090 -3.213 30.967 1.00 79.88 113 ARG A N 1
ATOM 938 C CA . ARG A 1 113 ? -29.315 -2.768 31.658 1.00 79.88 113 ARG A CA 1
ATOM 939 C C . ARG A 1 113 ? -30.587 -3.005 30.854 1.00 79.88 113 ARG A C 1
ATOM 941 O O . ARG A 1 113 ? -31.670 -2.984 31.422 1.00 79.88 113 ARG A O 1
ATOM 948 N N . PHE A 1 114 ? -30.455 -3.193 29.547 1.00 75.69 114 PHE A N 1
ATOM 949 C CA . PHE A 1 114 ? -31.572 -3.497 28.667 1.00 75.69 114 PHE A CA 1
ATOM 950 C C . PHE A 1 114 ? -31.699 -5.013 28.510 1.00 75.69 114 PHE A C 1
ATOM 952 O O . PHE A 1 114 ? -30.704 -5.740 28.523 1.00 75.69 114 PHE A O 1
ATOM 959 N N . ASN A 1 115 ? -32.932 -5.488 28.379 1.00 69.06 115 ASN A N 1
ATOM 960 C CA . ASN A 1 115 ? -33.172 -6.847 27.924 1.00 69.06 115 ASN A CA 1
ATOM 961 C C . ASN A 1 115 ? -32.958 -6.884 26.407 1.00 69.06 115 ASN A C 1
ATOM 963 O O . ASN A 1 115 ? -33.432 -5.999 25.700 1.00 69.06 115 ASN A O 1
ATOM 967 N N . ASP A 1 116 ? -32.241 -7.899 25.920 1.00 66.00 116 ASP A N 1
ATOM 968 C CA . ASP A 1 116 ? -31.975 -8.102 24.484 1.00 66.00 116 ASP A CA 1
ATOM 969 C C . ASP A 1 116 ? -33.259 -8.362 23.676 1.00 66.00 116 ASP A C 1
ATOM 971 O O . ASP A 1 116 ? -33.265 -8.231 22.454 1.00 66.00 116 ASP A O 1
ATOM 975 N N . TYR A 1 117 ? -34.354 -8.691 24.367 1.00 57.09 117 TYR A N 1
ATOM 976 C CA . TYR A 1 117 ? -35.672 -8.896 23.792 1.00 57.09 117 TYR A CA 1
ATOM 977 C C . TYR A 1 117 ? -36.643 -7.871 24.371 1.00 57.09 117 TYR A C 1
ATOM 979 O O . TYR A 1 117 ? -36.836 -7.781 25.586 1.00 57.09 117 TYR A O 1
ATOM 987 N N . VAL A 1 118 ? -37.239 -7.093 23.472 1.00 63.66 118 VAL A N 1
ATOM 988 C CA . VAL A 1 118 ? -38.433 -6.302 23.749 1.00 63.66 118 VAL A CA 1
ATOM 989 C C . VAL A 1 118 ? -39.608 -7.174 23.337 1.00 63.66 118 VAL A C 1
ATOM 991 O O . VAL A 1 118 ? -39.774 -7.464 22.153 1.00 63.66 118 VAL A O 1
ATOM 994 N N . GLU A 1 119 ? -40.407 -7.616 24.301 1.00 62.59 119 GLU A N 1
ATOM 995 C CA . GLU A 1 119 ? -41.704 -8.207 23.989 1.00 62.59 119 GLU A CA 1
ATOM 996 C C . GLU A 1 119 ? -42.625 -7.080 23.517 1.00 62.59 119 GLU A C 1
ATOM 998 O O . GLU A 1 119 ? -43.002 -6.193 24.285 1.00 62.59 119 GLU A O 1
ATOM 1003 N N . VAL A 1 120 ? -42.933 -7.075 22.221 1.00 64.50 120 VAL A N 1
ATOM 1004 C CA . VAL A 1 120 ? -43.951 -6.190 21.656 1.00 64.50 120 VAL A CA 1
ATOM 1005 C C . VAL A 1 120 ? -45.295 -6.863 21.897 1.00 64.50 120 VAL A C 1
ATOM 1007 O O . VAL A 1 120 ? -45.699 -7.745 21.146 1.00 64.50 120 VAL A O 1
ATOM 1010 N N . ALA A 1 121 ? -45.954 -6.486 22.987 1.00 71.62 121 ALA A N 1
ATOM 1011 C CA . ALA A 1 121 ? -47.356 -6.814 23.198 1.00 71.62 121 ALA A CA 1
ATOM 1012 C C . ALA A 1 121 ? -48.231 -5.827 22.414 1.00 71.62 121 ALA A C 1
ATOM 1014 O O . ALA A 1 121 ? -47.913 -4.634 22.348 1.00 71.62 121 ALA A O 1
ATOM 1015 N N . ASP A 1 122 ? -49.339 -6.309 21.849 1.00 77.25 122 ASP A N 1
ATOM 1016 C CA . ASP A 1 122 ? -50.340 -5.426 21.259 1.00 77.25 122 ASP A CA 1
ATOM 1017 C C . ASP A 1 122 ? -50.868 -4.483 22.341 1.00 77.25 122 ASP A C 1
ATOM 1019 O O . ASP A 1 122 ? -51.359 -4.904 23.394 1.00 77.25 122 ASP A O 1
ATOM 1023 N N . ALA A 1 123 ? -50.723 -3.180 22.102 1.00 73.06 123 ALA A N 1
ATOM 1024 C CA . ALA A 1 123 ? -51.298 -2.183 22.983 1.00 73.06 123 ALA A CA 1
ATOM 1025 C C . ALA A 1 123 ? -52.820 -2.342 22.966 1.00 73.06 123 ALA A C 1
ATOM 1027 O O . ALA A 1 123 ? -53.414 -2.492 21.898 1.00 73.06 123 ALA A O 1
ATOM 1028 N N . GLN A 1 124 ? -53.452 -2.269 24.139 1.00 74.69 124 GLN A N 1
ATOM 1029 C CA . GLN A 1 124 ? -54.907 -2.194 24.210 1.00 74.69 124 GLN A CA 1
ATOM 1030 C C . GLN A 1 124 ? -55.399 -1.063 23.312 1.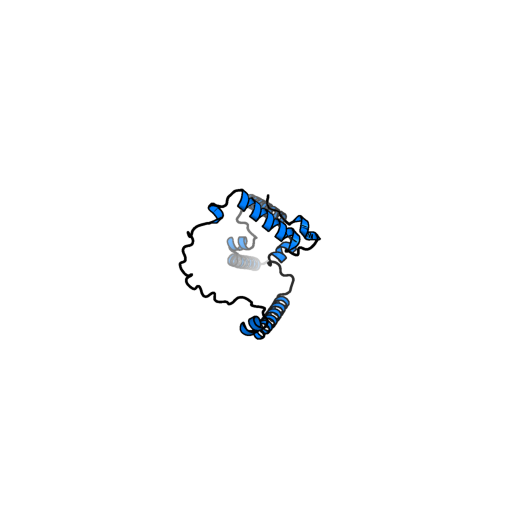00 74.69 124 GLN A C 1
ATOM 1032 O O . GLN A 1 124 ? -54.912 0.068 23.398 1.00 74.69 124 GLN A O 1
ATOM 1037 N N . ASP A 1 125 ? -56.344 -1.392 22.438 1.00 73.25 125 ASP A N 1
ATOM 1038 C CA . ASP A 1 125 ? -56.938 -0.434 21.520 1.00 73.25 125 ASP A CA 1
ATOM 1039 C C . ASP A 1 125 ? -57.911 0.436 22.326 1.00 73.25 125 ASP A C 1
ATOM 1041 O O . ASP A 1 125 ? -59.092 0.136 22.489 1.00 73.25 125 ASP A O 1
ATOM 1045 N N . TYR A 1 126 ? -57.368 1.478 22.952 1.00 74.38 126 TYR A N 1
ATOM 1046 C CA . TYR A 1 126 ? -58.149 2.528 23.586 1.00 74.38 126 TYR A CA 1
ATOM 1047 C C . TYR A 1 126 ? -58.297 3.694 22.612 1.00 74.38 126 TYR A C 1
ATOM 1049 O O . TYR A 1 126 ? -57.386 4.015 21.844 1.00 74.38 126 TYR A O 1
ATOM 1057 N N . ASP A 1 127 ? -59.451 4.354 22.652 1.00 75.56 127 ASP A N 1
ATOM 1058 C CA . ASP A 1 127 ? -59.745 5.468 21.762 1.00 75.56 127 ASP A CA 1
ATOM 1059 C C . ASP A 1 127 ? -58.817 6.664 22.046 1.00 75.56 127 ASP A C 1
ATOM 1061 O O . ASP A 1 127 ? -59.043 7.485 22.935 1.00 75.56 127 ASP A O 1
ATOM 1065 N N . ARG A 1 128 ? -57.749 6.789 21.251 1.00 71.81 128 ARG A N 1
ATOM 1066 C CA . ARG A 1 128 ? -56.811 7.926 21.297 1.00 71.81 128 ARG A CA 1
ATOM 1067 C C . ARG A 1 128 ? -57.436 9.232 20.791 1.00 71.81 128 ARG A C 1
ATOM 1069 O O . ARG A 1 128 ? -56.792 10.282 20.842 1.00 71.81 128 ARG A O 1
ATOM 1076 N N . ARG A 1 129 ? -58.660 9.175 20.258 1.00 72.38 129 ARG A N 1
ATOM 1077 C CA . ARG A 1 129 ? -59.470 10.325 19.843 1.00 72.38 129 ARG A CA 1
ATOM 1078 C C . ARG A 1 129 ? -60.534 10.696 20.879 1.00 72.38 129 ARG A C 1
ATOM 1080 O O . ARG A 1 129 ? -61.378 11.532 20.558 1.00 72.38 129 ARG A O 1
ATOM 1087 N N . ALA A 1 130 ? -60.459 10.153 22.098 1.00 70.56 130 ALA A N 1
ATOM 1088 C CA . ALA A 1 130 ? -61.289 10.576 23.221 1.00 70.56 130 ALA A CA 1
ATOM 1089 C C . ALA A 1 130 ? -61.285 12.109 23.406 1.00 70.56 130 ALA A C 1
ATOM 1091 O O . ALA A 1 130 ? -60.347 12.802 22.987 1.00 70.56 130 ALA A O 1
ATOM 1092 N N . ASP A 1 131 ? -62.360 12.626 24.020 1.00 73.19 131 ASP A N 1
ATOM 1093 C CA . ASP A 1 131 ? -62.579 14.063 24.208 1.00 73.19 131 ASP A CA 1
ATOM 1094 C C . ASP A 1 131 ? -61.328 14.724 24.795 1.00 73.19 131 ASP A C 1
ATOM 1096 O O . ASP A 1 131 ? -60.683 14.202 25.705 1.00 73.19 131 ASP A O 1
ATOM 1100 N N . ARG A 1 132 ? -60.966 15.872 24.230 1.00 76.06 132 ARG A N 1
ATOM 1101 C CA . ARG A 1 132 ? -59.783 16.639 24.607 1.00 76.06 132 ARG A CA 1
ATOM 1102 C C . ARG A 1 132 ? -60.269 17.788 25.475 1.00 76.06 132 ARG A C 1
ATOM 1104 O O . ARG A 1 132 ? -60.431 18.885 24.938 1.00 76.06 132 ARG A O 1
ATOM 1111 N N . PRO A 1 133 ? -60.524 17.600 26.782 1.00 74.62 133 PRO A N 1
ATOM 1112 C CA . PRO A 1 133 ? -61.138 18.629 27.624 1.00 74.62 133 PRO A CA 1
ATOM 1113 C C . PRO A 1 133 ? -60.346 19.945 27.600 1.00 74.62 133 PRO A C 1
ATOM 1115 O O . PRO A 1 133 ? -60.925 21.026 27.657 1.00 74.62 133 PRO A O 1
ATOM 1118 N N . TRP A 1 134 ? -59.030 19.879 27.363 1.00 73.31 134 TRP A N 1
ATOM 1119 C CA . TRP A 1 134 ? -58.179 21.057 27.190 1.00 73.31 134 TRP A CA 1
ATOM 1120 C C . TRP A 1 134 ? -58.512 21.926 25.962 1.00 73.31 134 TRP A C 1
ATOM 1122 O O . TRP A 1 134 ? -58.131 23.096 25.908 1.00 73.31 134 TRP A O 1
ATOM 1132 N N . THR A 1 135 ? -59.233 21.398 24.972 1.00 76.94 135 THR A N 1
ATOM 1133 C CA . THR A 1 135 ? -59.725 22.182 23.826 1.00 76.94 135 THR A CA 1
ATOM 1134 C C . THR A 1 135 ? -60.874 23.116 24.203 1.00 76.94 135 THR A C 1
ATOM 1136 O O . THR A 1 135 ? -61.081 24.108 23.509 1.00 76.94 135 THR A O 1
ATOM 1139 N N . ARG A 1 136 ? -61.559 22.865 25.329 1.00 83.56 136 ARG A N 1
ATOM 1140 C CA . ARG A 1 136 ? -62.662 23.691 25.850 1.00 83.56 136 ARG A CA 1
ATOM 1141 C C . ARG A 1 136 ? -62.254 24.619 26.998 1.00 83.56 136 ARG A C 1
ATOM 1143 O O . ARG A 1 136 ? -63.105 25.319 27.530 1.00 83.56 136 ARG A O 1
ATOM 1150 N N . LEU A 1 137 ? -60.967 24.660 27.354 1.00 86.25 137 LEU A N 1
ATOM 1151 C CA . LEU A 1 137 ? -60.459 25.533 28.413 1.00 86.25 137 LEU A CA 1
ATOM 1152 C C . LEU A 1 137 ? -60.753 27.007 28.106 1.00 86.25 137 LEU A C 1
ATOM 1154 O O . LEU A 1 137 ? -60.309 27.550 27.083 1.00 86.25 137 LEU A O 1
ATOM 1158 N N . THR A 1 138 ? -61.434 27.660 29.040 1.00 89.75 138 THR A N 1
ATOM 1159 C CA . THR A 1 138 ? -61.668 29.101 29.028 1.00 89.75 138 THR A CA 1
ATOM 1160 C C . THR A 1 138 ? -60.343 29.864 29.178 1.00 89.75 138 THR A C 1
ATOM 1162 O O . THR A 1 138 ? -59.357 29.332 29.704 1.00 89.75 138 THR A O 1
ATOM 1165 N N . PRO A 1 139 ? -60.266 31.135 28.741 1.00 91.38 139 PRO A N 1
ATOM 1166 C CA . PRO A 1 139 ? -59.067 31.951 28.937 1.00 91.38 139 PRO A CA 1
ATOM 1167 C C . PRO A 1 139 ? -58.624 32.045 30.406 1.00 91.38 139 PRO A C 1
ATOM 1169 O O . PRO A 1 139 ? -57.423 32.059 30.681 1.00 91.38 139 PRO A O 1
ATOM 1172 N N . GLN A 1 140 ? -59.586 32.054 31.335 1.00 90.69 140 GLN A N 1
ATOM 1173 C CA . GLN A 1 140 ? -59.342 32.103 32.775 1.00 90.69 140 GLN A CA 1
ATOM 1174 C C . GLN A 1 140 ? -58.702 30.811 33.287 1.00 90.69 140 GLN A C 1
ATOM 1176 O O . GLN A 1 140 ? -57.684 30.870 33.973 1.00 90.69 140 GLN A O 1
ATOM 1181 N N . GLU A 1 141 ? -59.227 29.648 32.903 1.00 91.56 141 GLU A N 1
ATOM 1182 C CA . GLU A 1 141 ? -58.646 28.359 33.295 1.00 91.56 141 GLU A CA 1
ATOM 1183 C C . GLU A 1 141 ? -57.248 28.176 32.699 1.00 91.56 141 GLU A C 1
ATOM 1185 O O . GLU A 1 141 ? -56.332 27.730 33.385 1.00 91.56 141 GLU A O 1
ATOM 1190 N N . LYS A 1 142 ? -57.024 28.609 31.448 1.00 91.56 142 LYS A N 1
ATOM 1191 C CA . LYS A 1 142 ? -55.672 28.598 30.863 1.00 91.56 142 LYS A CA 1
ATOM 1192 C C . LYS A 1 142 ? -54.709 29.476 31.656 1.00 91.56 142 LYS A C 1
ATOM 1194 O O . LYS A 1 142 ? -53.546 29.110 31.791 1.00 91.56 142 LYS A O 1
ATOM 1199 N N . ALA A 1 143 ? -55.150 30.640 32.133 1.00 91.38 143 ALA A N 1
ATOM 1200 C CA . ALA A 1 143 ? -54.320 31.517 32.955 1.00 91.38 143 ALA A CA 1
ATOM 1201 C C . ALA A 1 143 ? -54.030 30.898 34.332 1.00 91.38 143 ALA A C 1
ATOM 1203 O O . ALA A 1 143 ? -52.891 30.961 34.787 1.00 91.38 143 ALA A O 1
ATOM 1204 N N . ALA A 1 144 ? -55.021 30.245 34.946 1.00 92.88 144 ALA A N 1
ATOM 1205 C CA . ALA A 1 144 ? -54.853 29.523 36.204 1.00 92.88 144 ALA A CA 1
ATOM 1206 C C . ALA A 1 144 ? -53.819 28.393 36.073 1.00 92.88 144 ALA A C 1
ATOM 1208 O O . ALA A 1 144 ? -52.874 28.352 36.853 1.00 92.88 144 ALA A O 1
ATOM 1209 N N . ILE A 1 145 ? -53.913 27.573 35.020 1.00 91.75 145 ILE A N 1
ATOM 1210 C CA . ILE A 1 145 ? -52.942 26.503 34.741 1.00 91.75 145 ILE A CA 1
ATOM 1211 C C . ILE A 1 145 ? -51.536 27.075 34.513 1.00 91.75 145 ILE A C 1
ATOM 1213 O O . ILE A 1 145 ? -50.555 26.541 35.022 1.00 91.75 145 ILE A O 1
ATOM 1217 N N . ARG A 1 146 ? -51.400 28.180 33.764 1.00 93.81 146 ARG A N 1
ATOM 1218 C CA . ARG A 1 146 ? -50.087 28.825 33.568 1.00 93.81 146 ARG A CA 1
ATOM 1219 C C . ARG A 1 146 ? -49.490 29.326 34.879 1.00 93.81 146 ARG A C 1
ATOM 1221 O O . ARG A 1 146 ? -48.285 29.185 35.073 1.00 93.81 146 ARG A O 1
ATOM 1228 N N . LYS A 1 147 ? -50.320 29.898 35.753 1.00 93.81 147 LYS A N 1
ATOM 1229 C CA . LYS A 1 147 ? -49.906 30.351 37.081 1.00 93.81 147 LYS A CA 1
ATOM 1230 C C . LYS A 1 147 ? -49.435 29.171 37.929 1.00 93.81 147 LYS A C 1
ATOM 1232 O O . LYS A 1 147 ? -48.305 29.193 38.392 1.00 93.81 147 LYS A O 1
ATOM 1237 N N . GLU A 1 148 ? -50.239 28.118 38.027 1.00 94.38 148 GLU A N 1
ATOM 1238 C CA . GLU A 1 148 ? -49.913 26.910 38.791 1.00 94.38 148 GLU A CA 1
ATOM 1239 C C . GLU A 1 148 ? -48.604 26.257 38.313 1.00 94.38 148 GLU A C 1
ATOM 1241 O O . GLU A 1 148 ? -47.737 25.923 39.117 1.00 94.38 148 GLU A O 1
ATOM 1246 N N . LEU A 1 149 ? -48.391 26.164 36.995 1.00 92.69 149 LEU A N 1
ATOM 1247 C CA . LEU A 1 149 ? -47.146 25.638 36.424 1.00 92.69 149 LEU A CA 1
ATOM 1248 C C . LEU A 1 149 ? -45.925 26.514 36.725 1.00 92.69 149 LEU A C 1
ATOM 1250 O O . LEU A 1 149 ? -44.817 25.996 36.877 1.00 92.69 149 LEU A O 1
ATOM 1254 N N . ASN A 1 150 ? -46.096 27.834 36.764 1.00 92.19 150 ASN A N 1
ATOM 1255 C CA . ASN A 1 150 ? -45.018 28.748 37.123 1.00 92.19 150 ASN A CA 1
ATOM 1256 C C . ASN A 1 150 ? -44.687 28.646 38.615 1.00 92.19 150 ASN A C 1
ATOM 1258 O O . ASN A 1 150 ? -43.509 28.542 38.950 1.00 92.19 150 ASN A O 1
ATOM 1262 N N . ASP A 1 151 ? -45.707 28.582 39.472 1.00 91.19 151 ASP A N 1
ATOM 1263 C CA . ASP A 1 151 ? -45.563 28.433 40.922 1.00 91.19 151 ASP A CA 1
ATOM 1264 C C . ASP A 1 151 ? -44.864 27.103 41.268 1.00 91.19 151 ASP A C 1
ATOM 1266 O O . ASP A 1 151 ? -43.962 27.067 42.107 1.00 91.19 151 ASP A O 1
ATOM 1270 N N . PHE A 1 152 ? -45.188 26.017 40.557 1.00 88.31 152 PHE A N 1
ATOM 1271 C CA . PHE A 1 152 ? -44.503 24.730 40.707 1.00 88.31 152 PHE A CA 1
ATOM 1272 C C . PHE A 1 152 ? -43.022 24.807 40.299 1.00 88.31 152 PHE A C 1
ATOM 1274 O O . PHE A 1 152 ? -42.148 24.319 41.016 1.00 88.31 152 PHE A O 1
ATOM 1281 N N . LYS A 1 153 ? -42.709 25.461 39.171 1.00 86.50 153 LYS A N 1
ATOM 1282 C CA . LYS A 1 153 ? -41.323 25.643 38.696 1.00 86.50 153 LYS A CA 1
ATOM 1283 C C . LYS A 1 153 ? -40.472 26.496 39.631 1.00 86.50 153 LYS A C 1
ATOM 1285 O O . LYS A 1 153 ? -39.262 26.296 39.663 1.00 86.50 153 LYS A O 1
ATOM 1290 N N . SER A 1 154 ? -41.075 27.459 40.328 1.00 82.31 154 SER A N 1
ATOM 1291 C CA . SER A 1 154 ? -40.355 28.334 41.257 1.00 82.31 154 SER A CA 1
ATOM 1292 C C . SER A 1 154 ? -40.220 27.751 42.659 1.00 82.31 154 SER A C 1
ATOM 1294 O O . SER A 1 154 ? -39.272 28.101 43.353 1.00 82.31 154 SER A O 1
ATOM 1296 N N . THR A 1 155 ? -41.165 26.908 43.082 1.00 80.81 155 THR A N 1
ATOM 1297 C CA . THR A 1 155 ? -41.302 26.525 44.497 1.00 80.81 155 THR A CA 1
ATOM 1298 C C . THR A 1 155 ? -41.001 25.053 44.745 1.00 80.81 155 THR A C 1
ATOM 1300 O O . THR A 1 155 ? -40.297 24.732 45.696 1.00 80.81 155 THR A O 1
ATOM 1303 N N . GLU A 1 156 ? -41.498 24.159 43.889 1.00 81.88 156 GLU A N 1
ATOM 1304 C CA . GLU A 1 156 ? -41.462 22.710 44.137 1.00 81.88 156 GLU A CA 1
ATOM 1305 C C . GLU A 1 156 ? -40.288 22.022 43.420 1.00 81.88 156 GLU A C 1
ATOM 1307 O O . GLU A 1 156 ? -39.729 21.032 43.892 1.00 81.88 156 GLU A O 1
ATOM 1312 N N . MET A 1 157 ? -39.865 22.547 42.267 1.00 76.44 157 MET A N 1
ATOM 1313 C CA . MET A 1 157 ? -38.788 21.951 41.480 1.00 76.44 157 MET A CA 1
ATOM 1314 C C . MET A 1 157 ? -37.413 22.425 41.976 1.00 76.44 157 MET A C 1
ATOM 1316 O O . MET A 1 157 ? -36.988 23.538 41.675 1.00 76.44 157 MET A O 1
ATOM 1320 N N . MET A 1 158 ? -36.678 21.569 42.694 1.00 75.12 158 MET A N 1
ATOM 1321 C CA . MET A 1 158 ? -35.299 21.877 43.097 1.00 75.12 158 MET A CA 1
ATOM 1322 C C . MET A 1 158 ? -34.365 21.933 41.878 1.00 75.12 158 MET A C 1
ATOM 1324 O O . MET A 1 158 ? -33.948 20.904 41.346 1.00 75.12 158 MET A O 1
ATOM 1328 N N . VAL A 1 159 ? -34.013 23.146 41.448 1.00 80.25 159 VAL A N 1
ATOM 1329 C CA . VAL A 1 159 ? -33.039 23.411 40.379 1.00 80.25 159 VAL A CA 1
ATOM 1330 C C . VAL A 1 159 ? -31.760 23.991 40.985 1.00 80.25 159 VAL A C 1
ATOM 1332 O O . VAL A 1 159 ? -31.817 24.833 41.878 1.00 80.25 159 VAL A O 1
ATOM 1335 N N . HIS A 1 160 ? -30.594 23.552 40.500 1.00 83.69 160 HIS A N 1
ATOM 1336 C CA . HIS A 1 160 ? -29.302 24.095 40.930 1.00 83.69 160 HIS A CA 1
ATOM 1337 C C . HIS A 1 160 ? -29.197 25.595 40.606 1.00 83.69 160 HIS A C 1
ATOM 1339 O O . HIS A 1 160 ? -29.616 26.018 39.527 1.00 83.69 160 HIS A O 1
ATOM 1345 N N . VAL A 1 161 ? -28.591 26.382 41.503 1.00 83.06 161 VAL A N 1
ATOM 1346 C CA . VAL A 1 161 ? -28.534 27.858 41.424 1.00 83.06 161 VAL A CA 1
ATOM 1347 C C . VAL A 1 161 ? -27.986 28.341 40.075 1.00 83.06 161 VAL A C 1
ATOM 1349 O O . VAL A 1 161 ? -28.577 29.208 39.434 1.00 83.06 161 VAL A O 1
ATOM 1352 N N . ASP A 1 162 ? -26.929 27.699 39.578 1.00 87.94 162 ASP A N 1
ATOM 1353 C CA . ASP A 1 162 ? -26.303 28.060 38.298 1.00 87.94 162 ASP A CA 1
ATOM 1354 C C . ASP A 1 162 ? -27.173 27.768 37.068 1.00 87.94 162 ASP A C 1
ATOM 1356 O O . ASP A 1 162 ? -26.886 28.266 35.989 1.00 87.94 162 ASP A O 1
ATOM 1360 N N . SER A 1 163 ? -28.226 26.956 37.192 1.00 86.31 163 SER A N 1
ATOM 1361 C CA . SER A 1 163 ? -29.116 26.573 36.082 1.00 86.31 163 SER A CA 1
ATOM 1362 C C . SER A 1 163 ? -30.450 27.323 36.087 1.00 86.31 163 SER A C 1
ATOM 1364 O O . SER A 1 163 ? -31.273 27.118 35.194 1.00 86.31 163 SER A O 1
ATOM 1366 N N . LEU A 1 164 ? -30.671 28.223 37.052 1.00 81.50 164 LEU A N 1
ATOM 1367 C CA . LEU A 1 164 ? -31.927 28.970 37.185 1.00 81.50 164 LEU A CA 1
ATOM 1368 C C . LEU A 1 164 ? -32.265 29.788 35.930 1.00 81.50 164 LEU A C 1
ATOM 1370 O O . LEU A 1 164 ? -33.432 29.882 35.553 1.00 81.50 164 LEU A O 1
ATOM 1374 N N . TYR A 1 165 ? -31.253 30.308 35.227 1.00 83.88 165 TYR A N 1
ATOM 1375 C CA . TYR A 1 165 ? -31.438 31.078 33.991 1.00 83.88 165 TYR A CA 1
ATOM 1376 C C . TYR A 1 165 ? -32.077 30.268 32.845 1.00 83.88 165 TYR A C 1
ATOM 1378 O O . TYR A 1 165 ? -32.567 30.849 31.877 1.00 83.88 165 TYR A O 1
ATOM 1386 N N . MET A 1 166 ? -32.082 28.932 32.933 1.00 85.50 166 MET A N 1
ATOM 1387 C CA . MET A 1 166 ? -32.663 28.045 31.921 1.00 85.50 166 MET A CA 1
ATOM 1388 C C . MET A 1 166 ? -34.165 27.796 32.139 1.00 85.50 166 MET A C 1
ATOM 1390 O O . MET A 1 166 ? -34.834 27.269 31.243 1.00 85.50 166 MET A O 1
ATOM 1394 N N . ILE A 1 167 ? -34.718 28.172 33.299 1.00 84.31 167 ILE A N 1
ATOM 1395 C CA . ILE A 1 167 ? -36.132 27.960 33.619 1.00 84.31 167 ILE A CA 1
ATOM 1396 C C . ILE A 1 167 ? -36.989 28.918 32.787 1.00 84.31 167 ILE A C 1
ATOM 1398 O O . ILE A 1 167 ? -36.935 30.138 32.934 1.00 84.31 167 ILE A O 1
ATOM 1402 N N . ARG A 1 168 ? -37.830 28.359 31.909 1.00 88.56 168 ARG A N 1
ATOM 1403 C CA . ARG A 1 168 ? -38.810 29.133 31.135 1.00 88.56 168 ARG A CA 1
ATOM 1404 C C . ARG A 1 168 ? -40.175 29.110 31.810 1.00 88.56 168 ARG A C 1
ATOM 1406 O O . ARG A 1 168 ? -40.803 28.051 31.917 1.00 88.56 168 ARG A O 1
ATOM 1413 N N . PHE A 1 169 ? -40.653 30.289 32.185 1.00 88.12 169 PHE A N 1
ATOM 1414 C CA . PHE A 1 169 ? -42.007 30.500 32.687 1.00 88.12 169 PHE A CA 1
ATOM 1415 C C . PHE A 1 169 ? -43.009 30.676 31.539 1.00 88.12 169 PHE A C 1
ATOM 1417 O O . PHE A 1 169 ? -42.686 31.205 30.472 1.00 88.12 169 PHE A O 1
ATOM 1424 N N . HIS A 1 170 ? -44.230 30.200 31.756 1.00 87.88 170 HIS A N 1
ATOM 1425 C CA . HIS A 1 170 ? -45.352 30.355 30.838 1.00 87.88 170 HIS A CA 1
ATOM 1426 C C . HIS A 1 170 ? -45.892 31.795 30.905 1.00 87.88 170 HIS A C 1
ATOM 1428 O O . HIS A 1 170 ? -45.989 32.356 31.996 1.00 87.88 170 HIS A O 1
ATOM 1434 N N . LYS A 1 171 ? -46.245 32.378 29.750 1.00 82.31 171 LYS A N 1
ATOM 1435 C CA . LYS A 1 171 ? -46.914 33.687 29.617 1.00 82.31 171 LYS A CA 1
ATOM 1436 C C . LYS A 1 171 ? -48.391 33.479 29.310 1.00 82.31 171 LYS A C 1
ATOM 1438 O O . LYS A 1 171 ? -48.667 32.655 28.414 1.00 82.31 171 LYS A O 1
#

InterPro domains:
  IPR004018 RPEL repeat [PF02755] (16-38)
  IPR004018 RPEL repeat [PF02755] (54-76)
  IPR004018 RPEL repeat [PF02755] (95-115)
  IPR004018 RPEL repeat [PS51073] (15-40)
  IPR004018 RPEL repeat [PS51073] (53-78)
  IPR004018 RPEL repeat [SM00707] (15-40)
  IPR004018 RPEL repeat [SM00707] (53-78)
  IPR004018 RPEL repeat [SM00707] (91-116)

Secondary structure (DSSP, 8-state):
--HHHHHHHHHHHHHHHHHHHHTPPPHHHHHHTTSS-SS-HHHHHHHHHHHHHHHHHHHHTPPPHHHHHHTTSS-SS-HHHHHHHHHHHHHHHHHHHHTPPPHHHHHHTTS--S-S----PPPP---TTS--GGGG--HHHHHHHHHHHHHHHHHTS---GGGGGGPPPP-

pLDDT: mean 89.56, std 9.09, range [57.09, 98.38]

Sequence (171 aa):
MSEEARLSARIARKDSLALKLAMRPDRQELIERGILHAQTERERHIQRETIGARLTRRLSLRPTQEELEERNILKRTSPAEEKKEREEKKMTLFRKLSFRPTVEELKARKIIRFNDYVEVADAQDYDRRADRPWTRLTPQEKAAIRKELNDFKSTEMMVHVDSLYMIRFHK